Protein AF-A0A6S7INT2-F1 (afdb_monomer_lite)

Structure (mmCIF, N/CA/C/O backbone):
data_AF-A0A6S7INT2-F1
#
_entry.id   AF-A0A6S7INT2-F1
#
loop_
_atom_site.group_PDB
_atom_site.id
_atom_site.type_symbol
_atom_site.label_atom_id
_atom_site.label_alt_id
_atom_site.label_comp_id
_atom_site.label_asym_id
_atom_site.label_entity_id
_atom_site.label_seq_id
_atom_site.pdbx_PDB_ins_code
_atom_site.Cartn_x
_atom_site.Cartn_y
_atom_site.Cartn_z
_atom_site.occupancy
_atom_site.B_iso_or_equiv
_atom_site.auth_seq_id
_atom_site.auth_comp_id
_atom_site.auth_asym_id
_atom_site.auth_atom_id
_atom_site.pdbx_PDB_model_num
ATOM 1 N N . MET A 1 1 ? 10.294 -5.943 24.593 1.00 38.41 1 MET A N 1
ATOM 2 C CA . MET A 1 1 ? 9.254 -6.664 23.835 1.00 38.41 1 MET A CA 1
ATOM 3 C C . MET A 1 1 ? 9.416 -6.221 22.399 1.00 38.41 1 MET A C 1
ATOM 5 O O . MET A 1 1 ? 9.255 -5.040 22.148 1.00 38.41 1 MET A O 1
ATOM 9 N N . THR A 1 2 ? 9.895 -7.091 21.516 1.00 37.09 2 THR A N 1
ATOM 10 C CA . THR A 1 2 ? 10.065 -6.779 20.090 1.00 37.09 2 THR A CA 1
ATOM 11 C C . THR A 1 2 ? 8.693 -6.798 19.427 1.00 37.09 2 THR A C 1
ATOM 13 O O . THR A 1 2 ? 7.970 -7.790 19.546 1.00 37.09 2 THR A O 1
ATOM 16 N N . SER A 1 3 ? 8.307 -5.686 18.804 1.00 45.50 3 SER A N 1
ATOM 17 C CA . SER A 1 3 ? 7.035 -5.570 18.101 1.00 45.50 3 SER A CA 1
ATOM 18 C C . SER A 1 3 ? 7.106 -6.459 16.860 1.00 45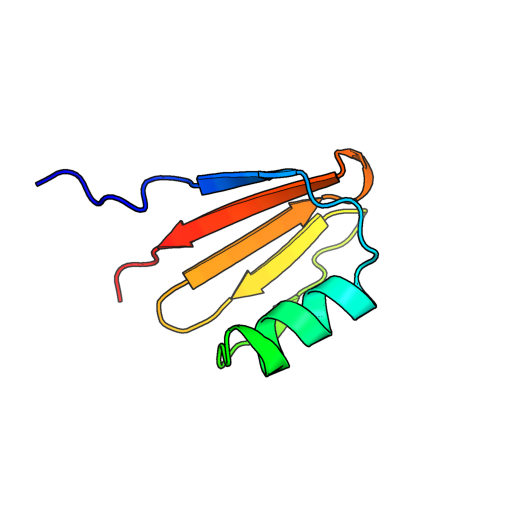.50 3 SER A C 1
ATOM 20 O O . SER A 1 3 ? 8.001 -6.335 16.035 1.00 45.50 3 SER A O 1
ATOM 22 N N . LEU A 1 4 ? 6.184 -7.410 16.711 1.00 49.56 4 LEU A N 1
ATOM 23 C CA . LEU A 1 4 ? 6.170 -8.357 15.581 1.00 49.56 4 LEU A CA 1
ATOM 24 C C . LEU A 1 4 ? 5.956 -7.683 14.204 1.00 49.56 4 LEU A C 1
ATOM 26 O O . LEU A 1 4 ? 5.981 -8.367 13.184 1.00 49.56 4 LEU A O 1
ATOM 30 N N . LEU A 1 5 ? 5.760 -6.360 14.173 1.00 53.41 5 LEU A N 1
ATOM 31 C CA . LEU A 1 5 ? 5.562 -5.533 12.981 1.00 53.41 5 LEU A CA 1
ATOM 32 C C . LEU A 1 5 ? 6.731 -4.564 12.723 1.00 53.41 5 LEU A C 1
ATOM 34 O O . LEU A 1 5 ? 6.546 -3.562 12.032 1.00 53.41 5 LEU A O 1
ATOM 38 N N . ASP A 1 6 ? 7.923 -4.843 13.260 1.00 57.81 6 ASP A N 1
ATOM 39 C CA . ASP A 1 6 ? 9.163 -4.153 12.888 1.00 57.81 6 ASP A CA 1
ATOM 40 C C . ASP A 1 6 ? 9.490 -4.438 11.402 1.00 57.81 6 ASP A C 1
ATOM 42 O O . ASP A 1 6 ? 10.297 -5.304 11.071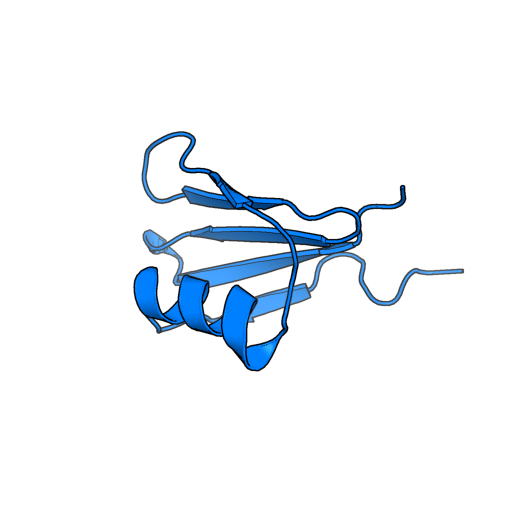 1.00 57.81 6 ASP A O 1
ATOM 46 N N . ASN A 1 7 ? 8.837 -3.706 10.494 1.00 65.00 7 ASN A N 1
ATOM 47 C CA . ASN A 1 7 ? 9.076 -3.679 9.048 1.00 65.00 7 ASN A CA 1
ATOM 48 C C . ASN A 1 7 ? 8.797 -4.990 8.280 1.00 65.00 7 ASN A C 1
ATOM 50 O O . ASN A 1 7 ? 9.702 -5.741 7.910 1.00 65.00 7 ASN A O 1
ATOM 54 N N . LEU A 1 8 ? 7.527 -5.224 7.927 1.00 85.69 8 LEU A N 1
ATOM 55 C CA . LEU A 1 8 ? 7.156 -6.288 6.988 1.00 85.69 8 LEU A CA 1
ATOM 56 C C . LEU A 1 8 ? 7.339 -5.806 5.538 1.00 85.69 8 LEU A C 1
ATOM 58 O O . LEU A 1 8 ? 6.607 -4.932 5.073 1.00 85.69 8 LEU A O 1
ATOM 62 N N . SER A 1 9 ? 8.272 -6.413 4.800 1.00 89.12 9 SER A N 1
ATOM 63 C CA . SER A 1 9 ? 8.437 -6.191 3.356 1.00 89.12 9 SER A CA 1
ATOM 64 C C . SER A 1 9 ? 7.856 -7.351 2.549 1.00 89.12 9 SER A C 1
ATOM 66 O O . SER A 1 9 ? 8.290 -8.492 2.696 1.00 89.12 9 SER A O 1
ATOM 68 N N . ILE A 1 10 ? 6.917 -7.063 1.646 1.00 89.56 10 ILE A N 1
ATOM 69 C CA . ILE A 1 10 ? 6.317 -8.055 0.741 1.00 89.56 10 ILE A CA 1
ATOM 70 C C . ILE A 1 10 ? 6.440 -7.626 -0.721 1.00 89.56 10 ILE A C 1
ATOM 72 O O . ILE A 1 10 ? 6.393 -6.439 -1.051 1.00 89.56 10 ILE A O 1
ATOM 76 N N . ALA A 1 11 ? 6.571 -8.602 -1.618 1.00 90.62 11 ALA A N 1
ATOM 77 C CA . ALA A 1 11 ? 6.480 -8.352 -3.050 1.00 90.62 11 ALA A CA 1
ATOM 78 C C . ALA A 1 11 ? 5.017 -8.087 -3.441 1.00 90.62 11 ALA A C 1
ATOM 80 O O . ALA A 1 11 ? 4.128 -8.872 -3.117 1.00 90.62 11 ALA A O 1
ATOM 81 N N . TRP A 1 12 ? 4.775 -6.996 -4.164 1.00 89.62 12 TRP A N 1
ATOM 82 C CA . TRP A 1 12 ? 3.470 -6.633 -4.706 1.00 89.62 12 TRP A CA 1
ATOM 83 C C . TRP A 1 12 ? 3.554 -6.453 -6.212 1.00 89.62 12 TRP A C 1
ATOM 85 O O . TRP A 1 12 ? 4.139 -5.489 -6.706 1.00 89.62 12 TRP A O 1
ATOM 95 N N . THR A 1 13 ? 2.944 -7.381 -6.938 1.00 87.50 13 THR A N 1
ATOM 96 C CA . THR A 1 13 ? 2.932 -7.407 -8.405 1.00 87.50 13 THR A CA 1
ATOM 97 C C . THR A 1 13 ? 1.719 -6.704 -9.012 1.00 87.50 13 THR A C 1
ATOM 99 O O . THR A 1 13 ? 1.682 -6.498 -10.223 1.00 87.50 13 THR A O 1
ATOM 102 N N . GLY A 1 14 ? 0.735 -6.324 -8.191 1.00 88.69 14 GLY A N 1
ATOM 103 C CA . GLY A 1 14 ? -0.436 -5.575 -8.632 1.00 88.69 14 GLY A CA 1
ATOM 104 C C . GLY A 1 14 ? -0.130 -4.106 -8.930 1.00 88.69 14 GLY A C 1
ATOM 105 O O . GLY A 1 14 ? 0.894 -3.546 -8.530 1.00 88.69 14 GLY A O 1
ATOM 106 N N . ASP A 1 15 ? -1.056 -3.449 -9.617 1.00 90.31 15 ASP A N 1
ATOM 107 C CA . ASP A 1 15 ? -1.023 -2.005 -9.815 1.00 90.31 15 ASP A CA 1
ATOM 108 C C . ASP A 1 15 ? -1.492 -1.240 -8.558 1.00 90.31 15 ASP A C 1
ATOM 110 O O . ASP A 1 15 ? -1.850 -1.819 -7.527 1.00 90.31 15 ASP A O 1
ATOM 114 N N . PHE A 1 16 ? -1.466 0.092 -8.646 1.00 89.12 16 PHE A N 1
ATOM 115 C CA . PHE A 1 16 ? -1.837 0.956 -7.531 1.00 89.12 16 PHE A CA 1
ATOM 116 C C . PHE A 1 16 ? -3.332 0.923 -7.200 1.00 89.12 16 PHE A C 1
ATOM 118 O O . PHE A 1 16 ? -3.697 0.999 -6.031 1.00 89.12 16 PHE A O 1
ATOM 125 N N . ASP A 1 17 ? -4.201 0.826 -8.203 1.00 90.56 17 ASP A N 1
ATOM 126 C CA . ASP A 1 17 ? -5.648 0.772 -7.999 1.00 90.56 17 ASP A CA 1
ATOM 127 C C . ASP A 1 17 ? -6.036 -0.524 -7.285 1.00 90.56 17 ASP A C 1
ATOM 129 O O . ASP A 1 17 ? -6.820 -0.513 -6.333 1.00 90.56 17 ASP A O 1
ATOM 133 N N . SER A 1 18 ? -5.409 -1.631 -7.684 1.00 92.50 18 SER A N 1
ATOM 134 C CA . SER A 1 18 ? -5.524 -2.918 -6.998 1.00 92.50 18 SER A CA 1
ATOM 135 C C . SER A 1 18 ? -5.049 -2.829 -5.544 1.00 92.50 18 SER A C 1
ATOM 137 O O . SER A 1 18 ? -5.738 -3.302 -4.641 1.00 92.50 18 SER A O 1
ATOM 139 N N . LEU A 1 19 ? -3.915 -2.163 -5.295 1.00 91.12 19 LEU A N 1
ATOM 140 C CA . LEU A 1 19 ? -3.394 -1.942 -3.945 1.00 91.12 19 LEU A CA 1
ATOM 141 C C . LEU A 1 19 ? -4.347 -1.103 -3.085 1.00 91.12 19 LEU A C 1
ATOM 143 O O . LEU A 1 19 ? -4.621 -1.458 -1.942 1.00 91.12 19 LEU A O 1
ATOM 147 N N . ARG A 1 20 ? -4.893 -0.019 -3.643 1.00 90.75 20 ARG A N 1
ATOM 148 C CA . ARG A 1 20 ? -5.845 0.855 -2.950 1.00 90.75 20 ARG A CA 1
ATOM 149 C C . ARG A 1 20 ? -7.112 0.098 -2.559 1.00 90.75 20 ARG A C 1
ATOM 151 O O . ARG A 1 20 ? -7.561 0.206 -1.419 1.00 90.75 20 ARG A O 1
ATOM 158 N N . LYS A 1 21 ? -7.664 -0.700 -3.479 1.00 91.50 21 LYS A N 1
ATOM 159 C CA . LYS A 1 21 ? -8.819 -1.566 -3.200 1.00 91.50 21 LYS A CA 1
ATOM 160 C C . LYS A 1 21 ? -8.496 -2.604 -2.135 1.00 91.50 21 LYS A C 1
ATOM 162 O O . LYS A 1 21 ? -9.309 -2.801 -1.246 1.00 91.50 21 LYS A O 1
ATOM 167 N N . PHE A 1 22 ? -7.319 -3.223 -2.184 1.00 90.12 22 PHE A N 1
ATOM 168 C CA . PHE A 1 22 ? -6.893 -4.181 -1.167 1.00 90.12 22 PHE A CA 1
ATOM 169 C C . PHE A 1 22 ? -6.831 -3.539 0.228 1.00 90.12 22 PHE A C 1
ATOM 171 O O . PHE A 1 22 ? -7.429 -4.058 1.169 1.00 90.12 22 PHE A O 1
ATOM 178 N N . THR A 1 23 ? -6.201 -2.366 0.359 1.00 90.25 23 THR A N 1
ATOM 179 C CA . THR A 1 23 ? -6.120 -1.667 1.652 1.00 90.25 23 THR A CA 1
ATOM 180 C C . THR A 1 23 ? -7.486 -1.245 2.193 1.00 90.25 23 THR A C 1
ATOM 182 O O . THR A 1 23 ? -7.726 -1.372 3.390 1.00 90.25 23 THR A O 1
ATOM 185 N N . SER A 1 24 ? -8.394 -0.778 1.331 1.00 88.31 24 SER A N 1
ATOM 186 C CA . SER A 1 24 ? -9.696 -0.254 1.769 1.00 88.31 24 SER A CA 1
ATOM 187 C C . SER A 1 24 ? -10.780 -1.325 1.913 1.00 88.31 24 SER A C 1
ATOM 189 O O . SER A 1 24 ? -11.596 -1.235 2.822 1.00 88.31 24 SER A O 1
ATOM 191 N N . ASN A 1 25 ? -10.813 -2.339 1.047 1.00 90.50 25 ASN A N 1
ATOM 192 C CA . ASN A 1 25 ? 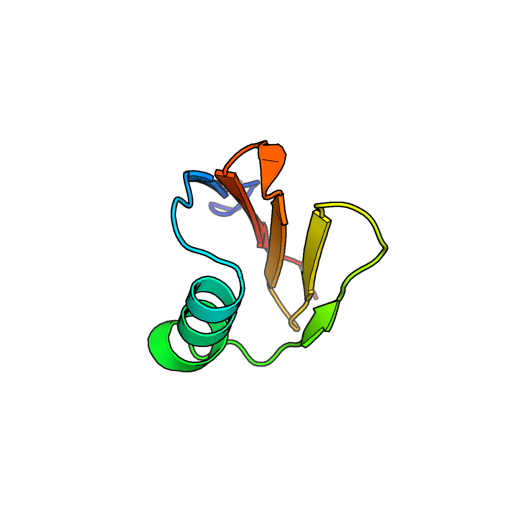-11.898 -3.325 1.020 1.00 90.50 25 ASN A CA 1
ATOM 193 C C . ASN A 1 25 ? -11.551 -4.588 1.809 1.00 90.50 25 ASN A C 1
ATOM 195 O O . ASN A 1 25 ? -12.369 -5.054 2.600 1.00 90.50 25 ASN A O 1
ATOM 199 N N . GLU A 1 26 ? -10.350 -5.130 1.593 1.00 88.50 26 GLU A N 1
ATOM 200 C CA . GLU A 1 26 ? -9.936 -6.399 2.201 1.00 88.50 26 GLU A CA 1
ATOM 201 C C . GLU A 1 26 ? -9.418 -6.167 3.619 1.00 88.50 26 GLU A C 1
ATOM 203 O O . GLU A 1 26 ? -9.885 -6.795 4.567 1.00 88.50 26 GLU A O 1
ATOM 208 N N . LEU A 1 27 ? -8.493 -5.214 3.778 1.00 85.94 27 LEU A N 1
ATOM 209 C CA . LEU A 1 27 ? -7.919 -4.887 5.085 1.00 85.94 27 LEU A CA 1
ATOM 210 C C . LEU A 1 27 ? -8.771 -3.903 5.895 1.00 85.94 27 LEU A C 1
ATOM 212 O O . LEU A 1 27 ? -8.551 -3.769 7.096 1.00 85.94 27 LEU A O 1
ATOM 216 N N . LYS A 1 28 ? -9.738 -3.229 5.253 1.00 88.06 28 LYS A N 1
ATOM 217 C CA . LYS A 1 28 ? -10.620 -2.225 5.876 1.00 88.06 28 LYS A CA 1
ATOM 218 C C . LYS A 1 28 ? -9.855 -1.158 6.666 1.00 88.06 28 LYS A C 1
ATOM 220 O O . LYS A 1 28 ? -10.304 -0.726 7.724 1.00 88.06 28 LYS A O 1
ATOM 225 N N . LEU A 1 29 ? -8.691 -0.753 6.158 1.00 88.12 29 LEU A N 1
ATOM 226 C CA . LEU A 1 29 ? -7.881 0.281 6.790 1.00 88.12 29 LEU A CA 1
ATOM 227 C C . LEU A 1 29 ? -8.501 1.651 6.519 1.00 88.12 29 LEU A C 1
ATOM 229 O O . LEU A 1 29 ? -8.713 2.022 5.361 1.00 88.12 29 LEU A O 1
ATOM 233 N N . ASP A 1 30 ? -8.744 2.402 7.590 1.00 86.00 30 ASP A N 1
ATOM 234 C CA . ASP A 1 30 ? -9.141 3.804 7.514 1.00 86.00 30 ASP A CA 1
ATOM 235 C C . ASP A 1 30 ? -7.878 4.663 7.407 1.00 86.00 30 ASP A C 1
ATOM 237 O O . ASP A 1 30 ? -7.066 4.743 8.328 1.00 86.00 30 ASP A O 1
ATOM 241 N N . GLY A 1 31 ? -7.635 5.206 6.220 1.00 87.69 31 GLY A N 1
ATOM 242 C CA . GLY A 1 31 ? -6.423 5.955 5.936 1.00 87.69 31 GLY A CA 1
ATOM 243 C C . GLY A 1 31 ? -6.400 6.473 4.511 1.00 87.69 31 GLY A C 1
ATOM 244 O O . GLY A 1 31 ? -7.277 6.181 3.692 1.00 87.69 31 GLY A O 1
ATOM 245 N N . ASN A 1 32 ? -5.372 7.255 4.204 1.00 90.00 32 ASN A N 1
ATOM 246 C CA . ASN A 1 32 ? -5.261 7.933 2.922 1.00 90.00 32 ASN A CA 1
ATOM 247 C C . ASN A 1 32 ? -3.950 7.599 2.226 1.00 90.00 32 ASN A C 1
ATOM 249 O O . ASN A 1 32 ? -2.898 7.471 2.848 1.00 90.00 32 ASN A O 1
ATOM 253 N N . TRP A 1 33 ? -4.034 7.479 0.902 1.00 92.00 33 TRP A N 1
ATOM 254 C CA . TRP A 1 33 ? -2.867 7.334 0.048 1.00 92.00 33 TRP A CA 1
ATOM 255 C C . TRP A 1 33 ? -2.361 8.700 -0.404 1.00 92.00 33 TRP A C 1
ATOM 257 O O . TRP A 1 33 ? -3.058 9.441 -1.095 1.00 92.00 33 TRP A O 1
ATOM 267 N N . GLU A 1 34 ? -1.104 8.970 -0.096 1.00 91.56 34 GLU A N 1
ATOM 268 C CA . GLU A 1 34 ? -0.347 10.132 -0.520 1.00 91.56 34 GLU A CA 1
ATOM 269 C C . GLU A 1 34 ? 0.629 9.770 -1.645 1.00 91.56 34 GLU A C 1
ATOM 271 O O . GLU A 1 34 ? 1.170 8.659 -1.739 1.00 91.56 34 GLU A O 1
ATOM 276 N N . GLN A 1 35 ? 0.862 10.739 -2.530 1.00 88.44 35 GLN A N 1
ATOM 277 C CA . GLN A 1 35 ? 1.765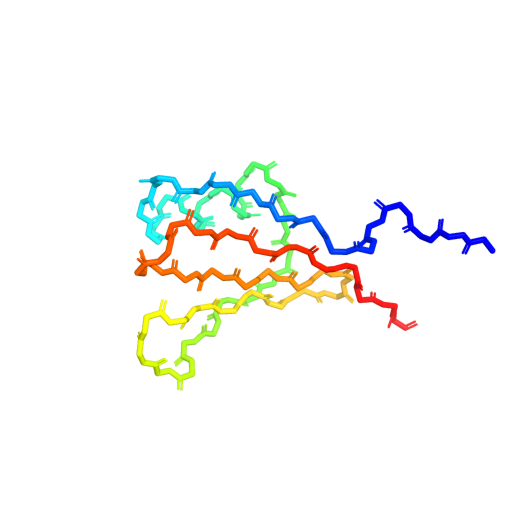 10.610 -3.671 1.00 88.44 35 GLN A CA 1
ATOM 278 C C . GLN A 1 35 ? 2.785 11.750 -3.635 1.00 88.44 35 GLN A C 1
ATOM 280 O O . GLN A 1 35 ? 2.622 12.733 -4.354 1.00 88.44 35 GLN A O 1
ATOM 285 N N . PRO A 1 36 ? 3.852 11.637 -2.824 1.00 82.50 36 PRO A N 1
ATOM 286 C CA . PRO A 1 36 ? 4.853 12.698 -2.665 1.00 82.50 36 PRO A CA 1
ATOM 287 C C . PRO A 1 36 ? 5.727 12.944 -3.917 1.00 82.50 36 PRO A C 1
ATOM 289 O O . PRO A 1 36 ? 6.691 13.700 -3.854 1.00 82.50 36 PRO A O 1
ATOM 292 N N . GLY A 1 37 ? 5.401 12.326 -5.058 1.00 77.94 37 GLY A N 1
ATOM 293 C CA . GLY A 1 37 ? 6.133 12.413 -6.321 1.00 77.94 37 GLY A CA 1
ATOM 294 C C . GLY A 1 37 ? 6.913 11.136 -6.660 1.00 77.94 37 GLY A C 1
ATOM 295 O O . GLY A 1 37 ? 7.283 10.351 -5.786 1.00 77.94 37 GLY A O 1
ATOM 296 N N . GLY A 1 38 ? 7.157 10.919 -7.957 1.00 82.44 38 GLY A N 1
ATOM 297 C CA . GLY A 1 38 ? 7.876 9.748 -8.472 1.00 82.44 38 GLY A CA 1
ATOM 298 C C . GLY A 1 38 ? 7.053 8.452 -8.462 1.00 82.44 38 GLY A C 1
ATOM 299 O O . GLY A 1 38 ? 5.846 8.458 -8.697 1.00 82.44 38 GLY A O 1
ATOM 300 N N . ASP A 1 39 ? 7.719 7.321 -8.216 1.00 85.31 39 ASP A N 1
ATOM 301 C CA . ASP A 1 39 ? 7.127 5.974 -8.179 1.00 85.31 39 ASP A CA 1
ATOM 302 C C . ASP A 1 39 ? 6.770 5.495 -6.758 1.00 85.31 39 ASP A C 1
ATOM 304 O O . ASP A 1 39 ? 6.328 4.354 -6.580 1.00 85.31 39 ASP A O 1
ATOM 308 N N . LYS A 1 40 ? 6.962 6.364 -5.754 1.00 89.12 40 LYS A N 1
ATOM 309 C CA . LYS A 1 40 ? 6.667 6.113 -4.341 1.00 89.12 40 LYS A CA 1
ATOM 310 C C . LYS A 1 40 ? 5.236 6.533 -4.013 1.00 89.12 40 LYS A C 1
ATOM 312 O O . LYS A 1 40 ? 4.813 7.644 -4.330 1.00 89.12 40 LYS A O 1
ATOM 317 N N . LYS A 1 41 ? 4.508 5.663 -3.321 1.00 92.56 41 LYS A N 1
ATOM 318 C CA . LYS A 1 41 ? 3.199 5.964 -2.732 1.00 92.56 41 LYS A CA 1
ATOM 319 C C . LYS A 1 41 ? 3.206 5.557 -1.272 1.00 92.56 41 LYS A C 1
ATOM 321 O O . LYS A 1 41 ? 3.834 4.558 -0.926 1.00 92.56 41 LYS A O 1
ATOM 326 N N . ILE A 1 42 ? 2.560 6.351 -0.434 1.00 93.00 42 ILE A N 1
ATOM 327 C CA . ILE A 1 42 ? 2.545 6.142 1.013 1.00 93.00 42 ILE A CA 1
ATOM 328 C C . ILE A 1 42 ? 1.093 6.109 1.453 1.00 93.00 42 ILE A C 1
ATOM 330 O O . ILE A 1 42 ? 0.334 6.997 1.095 1.00 93.00 42 ILE A O 1
ATOM 334 N N . PHE A 1 43 ? 0.698 5.083 2.182 1.00 92.62 43 PHE A N 1
ATOM 335 C CA . PHE A 1 43 ? -0.566 5.034 2.889 1.00 92.62 43 PHE A CA 1
ATOM 336 C C . PHE A 1 43 ? -0.297 5.349 4.344 1.00 92.62 43 PHE A C 1
ATOM 338 O O . PHE A 1 43 ? 0.600 4.743 4.923 1.00 92.62 43 PHE A O 1
ATOM 345 N N . ASN A 1 44 ? -1.081 6.240 4.926 1.00 89.94 44 ASN A N 1
ATOM 346 C CA . ASN A 1 44 ? -1.021 6.529 6.348 1.00 89.94 44 ASN A CA 1
ATOM 347 C C . ASN A 1 44 ? -2.411 6.318 6.953 1.00 89.94 44 ASN A C 1
ATOM 349 O O . ASN A 1 44 ? -3.404 6.851 6.451 1.00 89.94 44 ASN A O 1
ATOM 353 N N . SER A 1 45 ? -2.455 5.522 8.016 1.00 87.62 45 SER A N 1
ATOM 354 C CA . SER A 1 45 ? -3.597 5.341 8.913 1.00 87.62 45 SER A CA 1
ATOM 355 C C . SER A 1 45 ? -3.158 5.625 10.347 1.00 87.62 45 SER A C 1
ATOM 357 O O . SER A 1 45 ? -1.976 5.856 10.595 1.00 87.62 45 SER A O 1
ATOM 359 N N . GLU A 1 46 ? -4.097 5.562 11.286 1.00 86.00 46 GLU A N 1
ATOM 360 C CA . GLU A 1 46 ? -3.841 5.793 12.712 1.00 86.00 46 GLU A CA 1
ATOM 361 C C . GLU A 1 46 ? -2.722 4.906 13.285 1.00 86.00 46 GLU A C 1
ATOM 363 O O . GLU A 1 46 ? -1.914 5.386 14.066 1.00 86.00 46 GLU A O 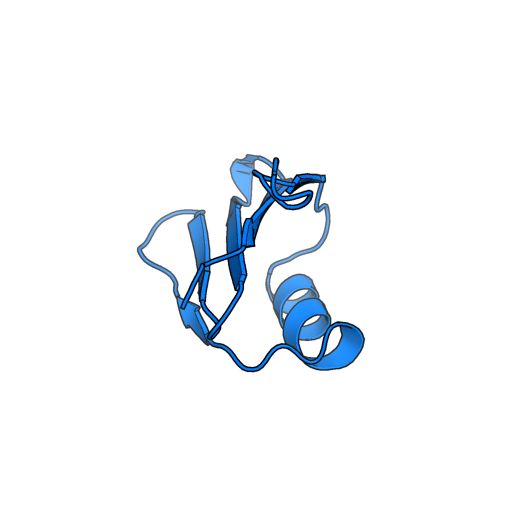1
ATOM 368 N N . ASN A 1 47 ? -2.633 3.639 12.861 1.00 85.31 47 ASN A N 1
ATOM 369 C CA . ASN A 1 47 ? -1.723 2.656 13.467 1.00 85.31 47 ASN A CA 1
ATOM 370 C C . ASN A 1 47 ? -0.781 1.972 12.462 1.00 85.31 47 ASN A C 1
ATOM 372 O O . ASN A 1 47 ? 0.037 1.136 12.842 1.00 85.31 47 ASN A O 1
ATOM 376 N N . I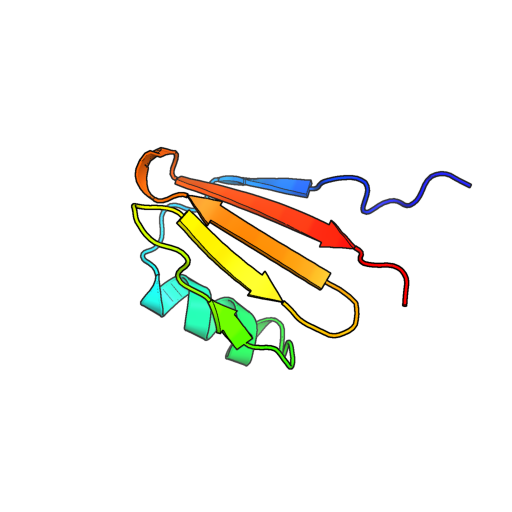LE A 1 48 ? -0.920 2.251 11.162 1.00 87.00 48 ILE A N 1
ATOM 377 C CA . ILE A 1 48 ? -0.165 1.577 10.094 1.00 87.00 48 ILE A CA 1
ATOM 378 C C . ILE A 1 48 ? 0.243 2.583 9.020 1.00 87.00 48 ILE A C 1
ATOM 380 O O . ILE A 1 48 ? -0.597 3.343 8.526 1.00 87.00 48 ILE A O 1
ATOM 384 N N . SER A 1 49 ? 1.503 2.506 8.590 1.00 89.69 49 SER A N 1
ATOM 385 C CA . SER A 1 49 ? 1.991 3.131 7.362 1.00 89.69 49 SER A CA 1
ATOM 386 C C . SER A 1 49 ? 2.385 2.066 6.339 1.00 89.69 49 SER A C 1
ATOM 388 O O . SER A 1 49 ? 2.995 1.051 6.677 1.00 89.69 49 SER A O 1
ATOM 390 N N . ILE A 1 50 ? 2.027 2.276 5.070 1.00 91.56 50 ILE A N 1
ATOM 391 C CA . ILE A 1 50 ? 2.411 1.389 3.965 1.00 91.56 50 ILE A CA 1
ATOM 392 C C . ILE A 1 50 ? 3.157 2.195 2.914 1.00 91.56 50 ILE A C 1
ATOM 394 O O . ILE A 1 50 ? 2.595 3.081 2.280 1.00 91.56 50 ILE A O 1
ATOM 398 N N . THR A 1 51 ? 4.411 1.846 2.648 1.00 92.06 51 THR A N 1
ATOM 399 C CA . THR A 1 51 ? 5.172 2.421 1.537 1.00 92.06 51 THR A CA 1
ATOM 400 C C . THR A 1 51 ? 5.202 1.453 0.363 1.00 92.06 51 THR A C 1
ATOM 402 O O . THR A 1 51 ? 5.792 0.379 0.448 1.00 92.06 51 THR A O 1
ATOM 405 N N . TRP A 1 52 ? 4.653 1.869 -0.775 1.00 91.69 52 TRP A N 1
ATOM 406 C CA . TRP A 1 52 ? 4.737 1.143 -2.038 1.00 91.69 52 TRP A CA 1
ATOM 407 C C . TRP A 1 52 ? 5.700 1.822 -3.009 1.00 91.69 52 TRP A C 1
ATOM 409 O O . TRP A 1 52 ? 5.682 3.047 -3.166 1.00 91.69 52 TRP A O 1
ATOM 419 N N . ARG A 1 53 ? 6.528 1.030 -3.697 1.00 88.88 53 ARG A N 1
ATOM 420 C CA . ARG A 1 53 ? 7.388 1.512 -4.789 1.00 88.88 53 ARG A CA 1
ATOM 421 C C . ARG A 1 53 ? 7.178 0.674 -6.036 1.00 88.88 53 ARG A C 1
ATOM 423 O O . ARG A 1 53 ? 7.567 -0.496 -6.058 1.00 88.88 53 ARG A O 1
ATOM 430 N N . LYS A 1 54 ? 6.624 1.278 -7.090 1.00 84.25 54 LYS A N 1
ATOM 431 C CA . LYS A 1 54 ? 6.313 0.558 -8.334 1.00 84.25 54 LYS A CA 1
ATOM 432 C C . LYS A 1 54 ? 7.569 0.028 -9.026 1.00 84.25 54 LYS A C 1
ATOM 434 O O . LYS A 1 54 ? 7.537 -1.092 -9.516 1.00 84.25 54 LYS A O 1
ATOM 439 N N . ALA A 1 55 ? 8.679 0.774 -9.031 1.00 84.69 55 ALA A N 1
ATOM 440 C CA . ALA A 1 55 ? 9.904 0.318 -9.698 1.00 84.69 55 ALA A CA 1
ATOM 441 C C . ALA A 1 55 ? 10.512 -0.934 -9.051 1.00 84.69 55 ALA A C 1
ATOM 443 O O . ALA A 1 55 ? 11.254 -1.665 -9.700 1.00 84.69 55 ALA A O 1
ATOM 444 N N . LYS A 1 56 ? 10.212 -1.173 -7.769 1.00 83.19 56 LYS A N 1
ATOM 445 C CA . LYS A 1 56 ? 10.711 -2.333 -7.025 1.00 83.19 56 LYS A CA 1
ATOM 446 C C . LYS A 1 56 ? 9.656 -3.416 -6.822 1.00 83.19 56 LYS A C 1
ATOM 448 O O . LYS A 1 56 ? 10.026 -4.505 -6.411 1.00 83.19 56 LYS A O 1
ATOM 453 N N . SER A 1 57 ? 8.379 -3.128 -7.086 1.00 86.88 57 SER A N 1
ATOM 454 C CA . SER A 1 57 ? 7.253 -4.018 -6.777 1.00 86.88 57 SER A CA 1
ATOM 455 C C . SER A 1 57 ? 7.280 -4.500 -5.321 1.00 86.88 57 SER A C 1
ATOM 457 O O . SER A 1 57 ? 7.075 -5.677 -5.043 1.00 86.88 57 SER A O 1
ATOM 459 N N . ILE A 1 58 ? 7.583 -3.594 -4.384 1.00 88.19 58 ILE A N 1
ATOM 460 C CA . ILE A 1 58 ? 7.681 -3.890 -2.946 1.00 88.19 58 ILE A CA 1
ATOM 461 C C . ILE A 1 58 ? 6.706 -3.002 -2.171 1.00 88.19 58 ILE A C 1
ATOM 463 O O . ILE A 1 58 ? 6.595 -1.802 -2.450 1.00 88.19 58 ILE A O 1
ATOM 467 N N . LEU A 1 59 ? 6.041 -3.607 -1.188 1.00 90.06 59 LEU A N 1
ATOM 468 C CA . LEU A 1 59 ? 5.316 -2.957 -0.101 1.00 90.06 59 LEU A CA 1
ATOM 469 C C . LEU A 1 59 ? 6.104 -3.127 1.192 1.00 90.06 59 LEU A C 1
ATOM 471 O O . LEU A 1 59 ? 6.420 -4.254 1.562 1.00 90.06 59 LEU A O 1
ATOM 475 N N . ASN A 1 60 ? 6.371 -2.028 1.884 1.00 90.31 60 ASN A N 1
ATOM 476 C CA . ASN A 1 60 ? 6.819 -2.052 3.272 1.00 90.31 60 ASN A CA 1
ATOM 477 C C . ASN A 1 60 ? 5.652 -1.635 4.156 1.00 90.31 60 ASN A C 1
ATOM 479 O O . ASN A 1 60 ? 4.997 -0.641 3.845 1.00 90.31 60 ASN A O 1
ATOM 483 N N . ILE A 1 61 ? 5.406 -2.386 5.220 1.00 89.19 61 ILE A N 1
ATOM 484 C CA . ILE A 1 61 ? 4.334 -2.147 6.179 1.00 89.19 61 ILE A CA 1
ATOM 485 C C . ILE A 1 61 ? 4.979 -1.941 7.545 1.00 89.19 61 ILE A C 1
ATOM 487 O O . ILE A 1 61 ? 5.728 -2.798 8.019 1.00 89.19 61 ILE A O 1
ATOM 491 N N . GLU A 1 62 ? 4.675 -0.804 8.156 1.00 88.94 62 GLU A N 1
ATOM 492 C CA . GLU A 1 62 ? 5.202 -0.382 9.449 1.00 88.94 62 GLU A CA 1
ATOM 493 C C . GLU A 1 62 ? 4.032 -0.117 10.399 1.00 88.94 62 GLU A C 1
ATOM 495 O O . GLU A 1 62 ? 3.066 0.556 10.029 1.00 88.94 62 GLU A O 1
ATOM 500 N N . GLY A 1 63 ? 4.108 -0.662 11.615 1.00 82.06 63 GLY A N 1
ATOM 501 C CA . GLY A 1 63 ? 3.225 -0.250 12.704 1.00 82.06 63 GLY A CA 1
ATOM 502 C C . GLY A 1 63 ? 3.651 1.127 13.206 1.00 82.06 63 GLY A C 1
ATOM 503 O O . GLY A 1 63 ? 4.833 1.348 13.461 1.00 82.06 63 GLY A O 1
ATOM 504 N N . VAL A 1 64 ? 2.702 2.048 13.327 1.00 73.25 64 VAL A N 1
ATOM 505 C CA . VAL A 1 64 ? 2.929 3.378 13.896 1.00 73.25 64 VAL A CA 1
ATOM 506 C C . VAL A 1 64 ? 2.379 3.332 15.316 1.00 73.25 64 VAL A C 1
ATOM 508 O O . VAL A 1 64 ? 1.193 3.071 15.498 1.00 73.25 64 VAL A O 1
ATOM 511 N N . GLU A 1 65 ? 3.236 3.492 16.324 1.00 61.22 65 GLU A N 1
ATOM 512 C CA . GLU A 1 65 ? 2.762 3.688 17.698 1.00 61.22 65 GLU A CA 1
ATOM 513 C C . GLU A 1 65 ? 2.109 5.076 17.777 1.00 61.22 65 GLU A C 1
ATOM 515 O O . GLU A 1 65 ? 2.747 6.075 17.432 1.00 61.22 65 GLU A O 1
ATOM 520 N N . ALA A 1 66 ? 0.829 5.113 18.157 1.00 54.09 66 ALA A N 1
ATOM 521 C CA . ALA A 1 66 ? 0.066 6.335 18.410 1.00 54.09 66 ALA A CA 1
ATOM 522 C C . ALA A 1 66 ? 0.400 6.947 19.780 1.00 54.09 66 ALA A C 1
ATOM 524 O O . ALA A 1 66 ? 0.630 6.171 20.739 1.00 54.09 66 ALA A O 1
#

pLDDT: mean 83.19, std 13.52, range [37.09, 93.0]

Foldseek 3Di:
DDDPQPKDKDAAPDDPVVVVCCVCPVVVFDWDWDDPDDQWIWTDGPFKIWIAGPVRSMIIIHTDDD

Sequence (66 aa):
MTSLLDNLSIAWTGDFDSLRKFTSNELKLDGNWEQPGGDKKIFNSENISITWRKAKSILNIEGVEA

Radius of gyration: 11.69 Å; chains: 1; bounding box: 23×21×34 Å

Organism: Paramuricea clavata (NCBI:txid317549)

Secondary structure (DSSP, 8-state):
---TTS-EEEE--S-HHHHHHIIIIIS---EEEE--STTEEEEEESSEEEEEETTTTEEEEEEPP-